Protein AF-A0A238Z0F4-F1 (afdb_monomer_lite)

Secondary structure (DSSP, 8-state):
-HHHHHHHHHHTTPPPTT-----GGGG---HHHHHHHHHHHHHHHHHHHHH--

Foldseek 3Di:
DVVVVVCCVVCVPDDDPPDDDDDPVVPDDDPVVVVVVVVVVVVVVVCCVVPPD

Organism: NCBI:txid1109740

pLDDT: mean 95.64, std 5.92, range [56.5, 98.69]

Radius of gyration: 19.72 Å; chains: 1; bounding box: 41×11×49 Å

Sequence (53 aa):
VVIIIVSLIQHKGKDDEKAIEITKELFKTSPLFNIGSFAVMLVLVALYAVFWK

Structure (mmCIF, N/CA/C/O backbone):
data_AF-A0A238Z0F4-F1
#
_entry.id   AF-A0A238Z0F4-F1
#
loop_
_atom_site.group_PDB
_atom_site.id
_atom_site.type_symbol
_atom_site.label_atom_id
_atom_site.label_alt_id
_atom_site.label_comp_id
_atom_site.label_asym_id
_atom_site.label_entity_id
_atom_site.label_seq_id
_atom_site.pdbx_PDB_ins_code
_atom_site.Cartn_x
_atom_site.Cartn_y
_atom_site.Cartn_z
_atom_site.occupancy
_atom_site.B_iso_or_equiv
_atom_site.auth_seq_id
_atom_site.auth_comp_id
_atom_site.auth_asym_id
_atom_site.auth_atom_id
_atom_site.pdbx_PDB_model_num
ATOM 1 N N . VAL A 1 1 ? -21.511 -4.205 3.343 1.00 90.31 1 VAL A N 1
ATOM 2 C CA . VAL A 1 1 ? -22.598 -3.293 3.784 1.00 90.31 1 VAL A CA 1
ATOM 3 C C . VAL A 1 1 ? -23.439 -3.894 4.904 1.00 90.31 1 VAL A C 1
ATOM 5 O O . VAL A 1 1 ? -23.524 -3.261 5.941 1.00 90.31 1 VAL A O 1
ATOM 8 N N . VAL A 1 2 ? -23.993 -5.107 4.757 1.00 97.44 2 VAL A N 1
ATOM 9 C CA . VAL A 1 2 ? -24.823 -5.748 5.806 1.00 97.44 2 VAL A CA 1
ATOM 10 C C . VAL A 1 2 ? -24.135 -5.776 7.178 1.00 97.44 2 VAL A C 1
ATOM 12 O O . VAL A 1 2 ? -24.714 -5.303 8.146 1.00 97.44 2 VAL A O 1
ATOM 15 N N . ILE A 1 3 ? -22.877 -6.234 7.243 1.00 96.62 3 ILE A N 1
ATOM 16 C CA . ILE A 1 3 ? -22.095 -6.278 8.494 1.00 96.62 3 ILE A CA 1
ATOM 17 C C . ILE A 1 3 ? -21.980 -4.886 9.126 1.00 96.62 3 ILE A C 1
ATOM 19 O O . ILE A 1 3 ? -22.231 -4.742 10.311 1.00 96.62 3 ILE A O 1
ATOM 23 N N . ILE A 1 4 ? -21.678 -3.866 8.315 1.00 95.69 4 ILE A N 1
ATOM 24 C CA . ILE A 1 4 ? -21.540 -2.473 8.765 1.00 95.69 4 ILE A CA 1
ATOM 25 C C . ILE A 1 4 ? -22.857 -1.968 9.369 1.00 95.69 4 ILE A C 1
ATOM 27 O O . ILE A 1 4 ? -22.853 -1.363 10.432 1.00 95.69 4 ILE A O 1
ATOM 31 N N . ILE A 1 5 ? -23.997 -2.222 8.715 1.00 97.25 5 ILE A N 1
ATOM 32 C CA . ILE A 1 5 ? -25.308 -1.760 9.200 1.00 97.25 5 ILE A CA 1
ATOM 33 C C . ILE A 1 5 ? -25.656 -2.431 10.530 1.00 97.25 5 ILE A C 1
ATOM 35 O O . ILE A 1 5 ? -26.025 -1.752 11.486 1.00 97.25 5 ILE A O 1
ATOM 39 N N . VAL A 1 6 ? -25.527 -3.757 10.599 1.00 96.94 6 VAL A N 1
ATOM 40 C CA . VAL A 1 6 ? -25.870 -4.516 11.807 1.00 96.94 6 VAL A CA 1
ATOM 41 C C . VAL A 1 6 ? -24.947 -4.134 12.965 1.00 96.94 6 VAL A C 1
ATOM 43 O O . VAL A 1 6 ? -25.443 -3.878 14.060 1.00 96.94 6 VAL A O 1
ATOM 46 N N . SER A 1 7 ? -23.637 -4.001 12.726 1.00 95.81 7 SER A N 1
ATOM 47 C CA . SER A 1 7 ? -22.680 -3.608 13.765 1.00 95.81 7 SER A CA 1
ATOM 48 C C . SER A 1 7 ? -22.918 -2.176 14.255 1.00 95.81 7 SER A C 1
ATOM 50 O O . SER A 1 7 ? -22.870 -1.927 15.456 1.00 95.81 7 SER A O 1
ATOM 52 N N . LEU A 1 8 ? -23.244 -1.232 13.365 1.00 96.25 8 LEU A N 1
ATOM 53 C CA . LEU A 1 8 ? -23.555 0.147 13.756 1.00 96.25 8 LEU A CA 1
ATOM 54 C C . LEU A 1 8 ? -24.816 0.234 14.619 1.00 96.25 8 LEU A C 1
ATOM 56 O O . LEU A 1 8 ? -24.825 0.988 15.590 1.00 96.25 8 LEU A O 1
ATOM 60 N N . ILE A 1 9 ? -25.857 -0.539 14.297 1.00 96.06 9 ILE A N 1
ATOM 61 C CA . ILE A 1 9 ? -27.081 -0.607 15.109 1.00 96.06 9 ILE A CA 1
ATOM 62 C C . ILE A 1 9 ? -26.784 -1.264 16.465 1.00 96.06 9 ILE A C 1
ATOM 64 O O . ILE A 1 9 ? -27.192 -0.736 17.501 1.00 96.06 9 ILE A O 1
ATOM 68 N N . GLN A 1 10 ? -26.053 -2.384 16.469 1.00 95.56 10 GLN A N 1
ATOM 69 C CA . GLN A 1 10 ? -25.722 -3.151 17.673 1.00 95.56 10 GLN A CA 1
ATOM 70 C C . GLN A 1 10 ? -24.849 -2.352 18.649 1.00 95.56 10 GLN A C 1
ATOM 72 O O . GLN A 1 10 ? -25.180 -2.244 19.830 1.00 95.56 10 GLN A O 1
ATOM 77 N N . HIS A 1 11 ? -23.758 -1.765 18.159 1.00 94.69 11 HIS A N 1
ATOM 78 C CA . HIS A 1 11 ? -22.780 -1.043 18.979 1.00 94.69 11 HIS A CA 1
ATOM 79 C C . HIS A 1 11 ? -23.086 0.454 19.086 1.00 94.69 11 HIS A C 1
ATOM 81 O O . HIS A 1 11 ? -22.399 1.182 19.801 1.00 94.69 11 HIS A O 1
ATOM 87 N N . LYS A 1 12 ? -24.144 0.928 18.412 1.00 93.19 12 LYS A N 1
ATOM 88 C CA . LYS A 1 12 ? -24.594 2.332 18.406 1.00 93.19 12 LYS A CA 1
ATOM 89 C C . LYS A 1 12 ? -23.472 3.301 18.025 1.00 93.19 12 LYS A C 1
ATOM 91 O O . LYS A 1 12 ? -23.340 4.373 18.611 1.00 93.19 12 LYS A O 1
ATOM 96 N N . GLY A 1 13 ? -22.642 2.882 17.072 1.00 87.00 13 GLY A N 1
ATOM 97 C CA . GLY A 1 13 ? -21.476 3.635 16.611 1.00 87.00 13 GLY A CA 1
ATOM 98 C C . GLY A 1 13 ? -20.306 3.719 17.599 1.00 87.00 13 GLY A C 1
ATOM 99 O O . GLY A 1 13 ? -19.388 4.490 17.342 1.00 87.00 13 GLY A O 1
ATOM 100 N N . LYS A 1 14 ? -20.322 2.971 18.711 1.00 93.94 14 LYS A N 1
ATOM 101 C CA . LYS A 1 14 ? -19.160 2.818 19.599 1.00 93.94 14 LYS A CA 1
ATOM 102 C C . LYS A 1 14 ? -18.241 1.710 19.097 1.00 93.94 14 LYS A C 1
ATOM 104 O O . LYS A 1 14 ? -18.703 0.777 18.439 1.00 93.94 14 LYS A O 1
ATOM 109 N N . ASP A 1 15 ? -16.971 1.799 19.470 1.00 93.25 15 ASP A N 1
ATOM 110 C CA . ASP A 1 15 ? -16.013 0.728 19.228 1.00 93.25 15 ASP A CA 1
ATOM 111 C C . ASP A 1 15 ? -16.401 -0.530 20.018 1.00 93.25 15 ASP A C 1
ATOM 113 O O . ASP A 1 15 ? -16.906 -0.458 21.143 1.00 93.25 15 ASP A O 1
ATOM 117 N N . ASP A 1 16 ? -16.198 -1.689 19.396 1.00 94.75 16 ASP A N 1
ATOM 118 C CA . ASP A 1 16 ? -16.381 -2.988 20.039 1.00 94.75 16 ASP A CA 1
ATOM 119 C C . ASP A 1 16 ? -15.254 -3.224 21.060 1.00 94.75 16 ASP A C 1
ATOM 121 O O . ASP A 1 16 ? -14.111 -2.840 20.827 1.00 94.75 16 ASP A O 1
ATOM 125 N N . GLU A 1 17 ? -15.541 -3.896 22.176 1.00 94.19 17 GLU A N 1
ATOM 126 C CA . GLU A 1 17 ? -14.524 -4.256 23.181 1.00 94.19 17 GLU A CA 1
ATOM 127 C C . GLU A 1 17 ? -13.416 -5.156 22.609 1.00 94.19 17 GLU A C 1
ATOM 129 O O . GLU A 1 17 ? -12.308 -5.208 23.137 1.00 94.19 17 GLU A O 1
ATOM 134 N N . LYS A 1 18 ? -13.710 -5.869 21.519 1.00 94.62 18 LYS A N 1
ATOM 135 C CA . LYS A 1 18 ? -12.778 -6.715 20.768 1.00 94.62 18 LYS A CA 1
ATOM 136 C C . LYS A 1 18 ? -12.193 -6.006 19.547 1.00 94.62 18 LYS A C 1
ATOM 138 O O . LYS A 1 18 ? -11.604 -6.671 18.691 1.00 94.62 18 LYS A O 1
ATOM 143 N N . ALA A 1 19 ? -12.382 -4.693 19.417 1.00 93.75 19 ALA A N 1
ATOM 144 C CA . ALA A 1 19 ? -11.774 -3.932 18.340 1.00 93.75 19 ALA A CA 1
ATOM 145 C C . ALA A 1 19 ? -10.245 -4.051 18.413 1.00 93.75 19 ALA A C 1
ATOM 147 O O . ALA A 1 19 ? -9.635 -3.949 19.476 1.00 93.75 19 ALA A O 1
ATOM 148 N N . ILE A 1 20 ? -9.618 -4.283 17.261 1.00 94.56 20 ILE A N 1
ATOM 149 C CA . ILE A 1 20 ? -8.160 -4.303 17.162 1.00 94.56 20 ILE A CA 1
ATOM 150 C C . ILE A 1 20 ? -7.680 -2.855 17.194 1.00 94.56 20 ILE A C 1
ATOM 152 O O . ILE A 1 20 ? -8.090 -2.047 16.360 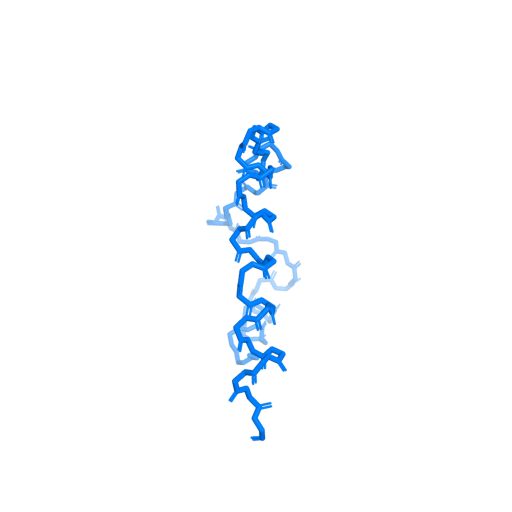1.00 94.56 20 ILE A O 1
ATOM 156 N N . GLU A 1 21 ? -6.781 -2.538 18.121 1.00 94.31 21 GLU A N 1
ATOM 157 C CA . GLU A 1 21 ? -6.137 -1.229 18.159 1.00 94.31 21 GLU A CA 1
ATOM 158 C C . GLU A 1 21 ? -5.182 -1.078 16.971 1.00 94.31 21 GLU A C 1
ATOM 160 O O . GLU A 1 21 ? -4.127 -1.711 16.890 1.00 94.31 21 GLU A O 1
ATOM 165 N N . ILE A 1 22 ? -5.561 -0.225 16.023 1.00 95.56 22 ILE A N 1
ATOM 166 C CA . ILE A 1 22 ? -4.765 0.055 14.834 1.00 95.56 22 ILE A CA 1
ATOM 167 C C . ILE A 1 22 ? -3.959 1.336 15.052 1.00 95.56 22 ILE A C 1
ATOM 169 O O . ILE A 1 22 ? -4.518 2.417 15.230 1.00 95.56 22 ILE A O 1
ATOM 173 N N . THR A 1 23 ? -2.631 1.231 14.986 1.00 96.31 23 THR A N 1
ATOM 174 C CA . THR A 1 23 ? -1.718 2.378 15.100 1.00 96.31 23 THR A CA 1
ATOM 175 C C . THR A 1 23 ? -0.933 2.597 13.809 1.00 96.31 23 THR A C 1
ATOM 177 O O . THR A 1 23 ? -0.769 1.692 12.993 1.00 96.31 23 THR A O 1
ATOM 180 N N . LYS A 1 24 ? -0.418 3.817 13.612 1.00 95.56 24 LYS A N 1
ATOM 181 C CA . LYS A 1 24 ? 0.361 4.170 12.411 1.00 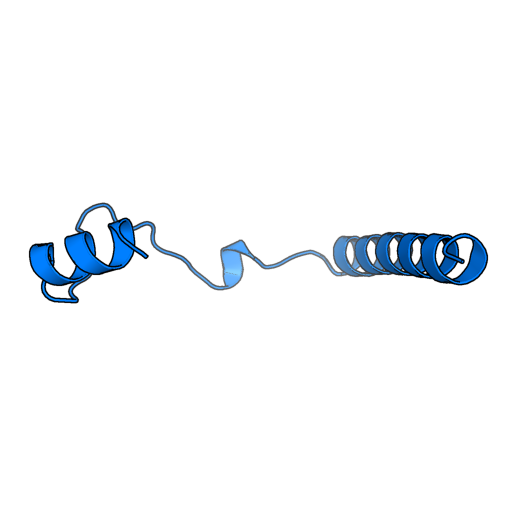95.56 24 LYS A CA 1
ATOM 182 C C . LYS A 1 24 ? 1.649 3.355 12.279 1.00 95.56 24 LYS A C 1
ATOM 184 O O . LYS A 1 24 ? 2.055 3.042 11.165 1.00 95.56 24 LYS A O 1
ATOM 189 N N . GLU A 1 25 ? 2.269 2.998 13.401 1.00 96.06 25 GLU A N 1
ATOM 190 C CA . GLU A 1 25 ? 3.524 2.243 13.403 1.00 96.06 25 GLU A CA 1
ATOM 191 C C . GLU A 1 25 ? 3.344 0.818 12.860 1.00 96.06 25 GLU A C 1
ATOM 193 O O . GLU A 1 25 ? 4.271 0.303 12.242 1.00 96.06 25 GLU A O 1
ATOM 198 N N . LEU A 1 26 ? 2.150 0.214 12.987 1.00 97.06 26 LEU A N 1
ATOM 199 C CA . LEU A 1 26 ? 1.864 -1.118 12.427 1.00 97.06 26 LEU A CA 1
ATOM 200 C C . LEU A 1 26 ? 2.043 -1.178 10.903 1.00 97.06 26 LEU A C 1
ATOM 202 O O . LEU A 1 26 ? 2.326 -2.242 10.361 1.00 97.06 26 LEU A O 1
ATOM 206 N N . PHE A 1 27 ? 1.894 -0.047 10.210 1.00 96.56 27 PHE A N 1
ATOM 207 C CA . PHE A 1 27 ? 2.016 0.033 8.751 1.00 96.56 27 PHE A CA 1
ATOM 208 C C . PHE A 1 27 ? 3.347 0.625 8.291 1.00 96.56 27 PHE A C 1
ATOM 210 O O . PHE A 1 27 ? 3.554 0.823 7.092 1.00 96.56 27 PHE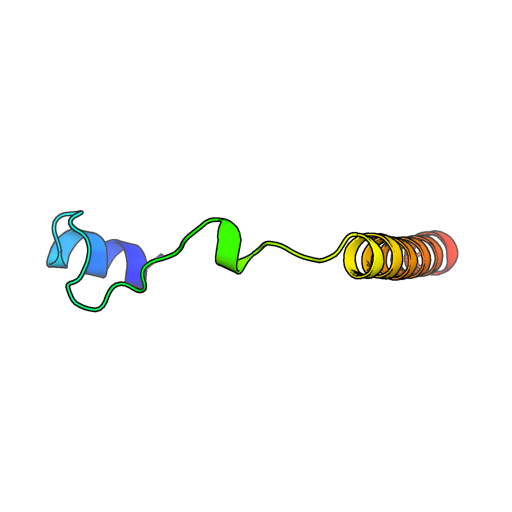 A O 1
ATOM 217 N N . LYS A 1 28 ? 4.254 0.946 9.218 1.00 97.44 28 LYS A N 1
ATOM 218 C CA . LYS A 1 28 ? 5.537 1.546 8.876 1.00 97.44 28 LYS A CA 1
ATOM 219 C C . LYS A 1 28 ? 6.459 0.504 8.256 1.00 97.44 28 LYS A C 1
ATOM 221 O O . LYS A 1 28 ? 6.830 -0.486 8.878 1.00 97.44 28 LYS A O 1
ATOM 226 N N . THR A 1 29 ? 6.881 0.773 7.032 1.00 97.94 29 THR A N 1
ATOM 227 C CA . THR A 1 29 ? 7.798 -0.065 6.260 1.00 97.94 29 THR A CA 1
ATOM 228 C C . THR A 1 29 ? 9.187 0.566 6.174 1.00 97.94 29 THR A C 1
ATOM 230 O O . THR A 1 29 ? 9.360 1.779 6.332 1.00 97.94 29 THR A O 1
ATOM 233 N N . SER A 1 30 ? 10.212 -0.253 5.920 1.00 98.12 30 SER A N 1
ATOM 234 C CA . SER A 1 30 ? 11.572 0.254 5.718 1.00 98.12 30 SER A CA 1
ATOM 235 C C . SER A 1 30 ? 11.707 0.960 4.358 1.00 98.12 30 SER A C 1
ATOM 237 O O . SER A 1 30 ? 11.029 0.582 3.396 1.00 98.12 30 SER A O 1
ATOM 239 N N . PRO A 1 31 ? 12.616 1.946 4.215 1.00 98.31 31 PRO A N 1
ATOM 240 C CA . PRO A 1 31 ? 12.864 2.593 2.924 1.00 98.31 31 PRO A CA 1
ATOM 241 C C . PRO A 1 31 ? 13.229 1.597 1.814 1.00 98.31 31 PRO A C 1
ATOM 243 O O . PRO A 1 31 ? 12.773 1.738 0.683 1.00 98.31 31 PRO A O 1
ATOM 246 N N . LEU A 1 32 ? 13.989 0.548 2.152 1.00 98.50 32 LEU A N 1
ATOM 247 C CA . LEU A 1 32 ? 14.365 -0.507 1.212 1.00 98.50 32 LEU A CA 1
ATOM 248 C C . LEU A 1 32 ? 13.147 -1.296 0.709 1.00 98.50 32 LEU A C 1
ATOM 250 O O . LEU A 1 32 ? 13.030 -1.536 -0.491 1.00 98.50 32 LEU A O 1
ATOM 254 N N . PHE A 1 33 ? 12.215 -1.649 1.602 1.00 98.38 33 PHE A N 1
ATOM 255 C CA . PHE A 1 33 ? 10.965 -2.309 1.217 1.00 98.38 33 PHE A CA 1
ATOM 256 C C . PHE A 1 33 ? 10.128 -1.431 0.277 1.00 98.38 33 PHE A C 1
ATOM 258 O O . PHE A 1 33 ? 9.582 -1.927 -0.708 1.00 98.38 33 PHE A O 1
ATOM 265 N N . ASN A 1 34 ? 10.062 -0.123 0.543 1.00 98.38 34 ASN A N 1
ATOM 266 C CA . ASN A 1 34 ? 9.295 0.814 -0.281 1.00 98.38 34 ASN A CA 1
ATOM 267 C C . ASN A 1 34 ? 9.856 0.908 -1.699 1.00 98.38 34 ASN A C 1
ATOM 269 O O . ASN A 1 34 ? 9.101 0.792 -2.661 1.00 98.38 34 ASN A O 1
ATOM 273 N N . ILE A 1 35 ? 11.177 1.043 -1.836 1.00 98.56 35 ILE A N 1
ATOM 274 C CA . ILE A 1 35 ? 11.843 1.074 -3.146 1.00 98.56 35 ILE A CA 1
ATOM 275 C C . ILE A 1 35 ? 11.585 -0.234 -3.908 1.00 98.56 35 ILE A C 1
ATOM 277 O O . ILE A 1 35 ? 11.205 -0.197 -5.079 1.00 98.56 35 ILE A O 1
ATOM 281 N N . GLY A 1 36 ? 11.720 -1.385 -3.239 1.00 98.69 36 GLY A N 1
ATOM 282 C CA . GLY A 1 36 ? 11.431 -2.691 -3.841 1.00 98.69 36 GLY A CA 1
ATOM 283 C C . GLY A 1 36 ? 9.976 -2.827 -4.300 1.00 98.69 36 GLY A C 1
ATOM 284 O O . GLY A 1 36 ? 9.716 -3.270 -5.417 1.00 98.69 36 GLY A O 1
ATOM 285 N N . SER A 1 37 ? 9.028 -2.376 -3.479 1.00 98.56 37 SER A N 1
ATOM 286 C CA . SER A 1 37 ? 7.597 -2.389 -3.806 1.00 98.56 37 SER A CA 1
ATOM 287 C C . SER A 1 37 ? 7.289 -1.522 -5.029 1.00 98.56 37 SER A C 1
ATOM 289 O O . SER A 1 37 ? 6.5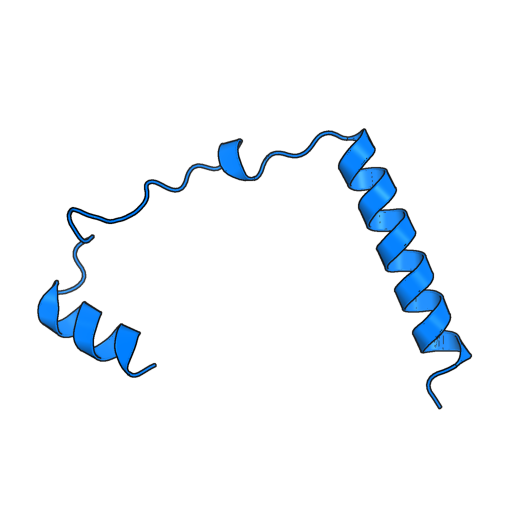57 -1.950 -5.921 1.00 98.56 37 SER A O 1
ATOM 291 N N . PHE A 1 38 ? 7.899 -0.336 -5.126 1.00 98.50 38 PHE A N 1
ATOM 292 C CA . PHE A 1 38 ? 7.776 0.524 -6.304 1.00 98.50 38 PHE A CA 1
ATOM 293 C C . PHE A 1 38 ? 8.340 -0.121 -7.570 1.00 98.50 38 PHE A C 1
ATOM 295 O O . PHE A 1 38 ? 7.707 -0.028 -8.620 1.00 98.50 38 PHE A O 1
ATOM 302 N N . ALA A 1 39 ? 9.474 -0.820 -7.485 1.00 98.69 39 ALA A N 1
ATOM 303 C CA . ALA A 1 39 ? 10.021 -1.542 -8.630 1.00 98.69 39 ALA A CA 1
ATOM 304 C C . ALA A 1 39 ? 9.044 -2.613 -9.147 1.00 98.69 39 ALA A C 1
ATOM 306 O O . ALA A 1 39 ? 8.786 -2.674 -10.349 1.00 98.69 39 ALA A O 1
ATOM 307 N N . VAL A 1 40 ? 8.434 -3.400 -8.251 1.00 98.69 40 VAL A N 1
ATOM 308 C CA . VAL A 1 40 ? 7.425 -4.409 -8.626 1.00 98.69 40 VAL A CA 1
ATOM 309 C C . VAL A 1 40 ? 6.198 -3.757 -9.269 1.00 98.69 40 VAL A C 1
ATOM 311 O O . VAL A 1 40 ? 5.726 -4.232 -10.302 1.00 98.69 40 VAL A O 1
ATOM 314 N N . MET A 1 41 ? 5.709 -2.643 -8.713 1.00 98.69 41 MET A N 1
ATOM 315 C CA . MET A 1 41 ? 4.590 -1.898 -9.302 1.00 98.69 41 MET A CA 1
ATOM 316 C C . MET A 1 41 ? 4.916 -1.387 -10.710 1.00 98.69 41 MET A C 1
ATOM 318 O O . MET A 1 41 ? 4.078 -1.500 -11.600 1.00 98.69 41 MET A O 1
ATOM 322 N N . LEU A 1 42 ? 6.125 -0.869 -10.946 1.00 98.69 42 LEU A N 1
ATOM 323 C CA . LEU A 1 42 ? 6.536 -0.393 -12.271 1.00 98.69 42 LEU A CA 1
ATOM 324 C C . LEU A 1 42 ? 6.642 -1.528 -13.290 1.00 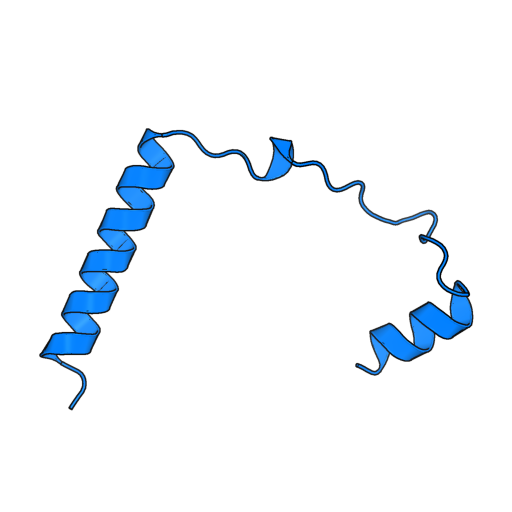98.69 42 LEU A C 1
ATOM 326 O O . LEU A 1 42 ? 6.223 -1.355 -14.433 1.00 98.69 42 LEU A O 1
ATOM 330 N N . VAL A 1 43 ? 7.148 -2.694 -12.879 1.00 98.62 43 VAL A N 1
ATOM 331 C CA . VAL A 1 43 ? 7.146 -3.890 -13.733 1.00 98.62 43 VAL A CA 1
ATOM 332 C C . VAL A 1 43 ? 5.712 -4.274 -14.092 1.00 98.62 43 VAL A C 1
ATOM 334 O O . VAL A 1 43 ? 5.423 -4.487 -15.266 1.00 98.62 43 VAL A O 1
ATOM 337 N N . LEU A 1 44 ? 4.796 -4.302 -13.120 1.00 98.44 44 LEU A N 1
ATOM 338 C CA . LEU A 1 44 ? 3.386 -4.603 -13.374 1.00 98.44 44 LEU A CA 1
ATOM 339 C C . LEU A 1 44 ? 2.758 -3.597 -14.350 1.00 98.44 44 LEU A C 1
ATOM 341 O O . LEU A 1 44 ? 2.103 -4.004 -15.307 1.00 98.44 44 LEU A O 1
ATOM 345 N N . VAL A 1 45 ? 2.997 -2.299 -14.146 1.00 98.38 45 VAL A N 1
ATOM 346 C CA . VAL A 1 45 ? 2.534 -1.238 -15.052 1.00 98.38 45 VAL A CA 1
ATOM 347 C C . VAL A 1 45 ? 3.077 -1.451 -16.461 1.00 98.38 45 VAL A C 1
ATOM 349 O O . VAL A 1 45 ? 2.303 -1.394 -17.409 1.00 98.38 45 VAL A O 1
ATOM 352 N N . ALA A 1 46 ? 4.374 -1.729 -16.614 1.00 98.38 46 ALA A N 1
ATOM 353 C CA . ALA A 1 46 ? 4.983 -1.962 -17.921 1.00 98.38 46 ALA A CA 1
ATOM 354 C C . ALA A 1 46 ? 4.380 -3.188 -18.620 1.00 98.38 46 ALA A C 1
ATOM 356 O O . ALA A 1 46 ? 4.058 -3.123 -19.805 1.00 98.38 46 ALA A O 1
ATOM 357 N N . LEU A 1 47 ? 4.172 -4.283 -17.881 1.00 98.38 47 LEU A N 1
ATOM 358 C CA . LEU A 1 47 ? 3.525 -5.484 -18.405 1.00 98.38 47 LEU A CA 1
ATOM 359 C C . LEU A 1 47 ? 2.117 -5.172 -18.925 1.00 98.38 47 LEU A C 1
ATOM 361 O O . LEU A 1 47 ? 1.797 -5.516 -20.060 1.00 98.38 47 LEU A O 1
ATOM 365 N N . TYR A 1 48 ? 1.294 -4.481 -18.138 1.00 97.88 48 TYR A N 1
ATOM 366 C CA . TYR A 1 48 ? -0.051 -4.110 -18.576 1.00 97.88 48 TYR A CA 1
ATOM 367 C C . TYR A 1 48 ? -0.019 -3.101 -19.730 1.00 97.88 48 TYR A C 1
ATOM 369 O O . TYR A 1 48 ? -0.734 -3.282 -20.703 1.00 97.88 48 TYR A O 1
ATOM 377 N N . ALA A 1 49 ? 0.843 -2.088 -19.696 1.00 97.25 49 ALA A N 1
ATOM 378 C CA . ALA A 1 49 ? 0.919 -1.088 -20.761 1.00 97.25 49 ALA A CA 1
ATOM 379 C C . ALA A 1 49 ? 1.343 -1.680 -22.118 1.00 97.25 49 ALA A C 1
ATOM 381 O O . ALA A 1 49 ? 0.883 -1.215 -23.158 1.00 97.25 49 ALA A O 1
ATOM 382 N N . VAL A 1 50 ? 2.226 -2.685 -22.119 1.00 97.69 50 VAL A N 1
ATOM 383 C CA . VAL A 1 50 ? 2.745 -3.305 -23.350 1.00 97.69 50 VAL A CA 1
ATOM 384 C C . VAL A 1 50 ? 1.835 -4.421 -23.857 1.00 97.69 50 VAL A C 1
ATOM 386 O O . VAL A 1 50 ? 1.633 -4.543 -25.066 1.00 97.69 50 VAL A O 1
ATOM 389 N N . PHE A 1 51 ? 1.313 -5.258 -22.958 1.00 96.31 51 PHE A N 1
ATOM 390 C CA . PHE A 1 51 ? 0.622 -6.492 -23.339 1.00 96.31 51 PHE A CA 1
ATOM 391 C C . PHE A 1 51 ? -0.902 -6.412 -23.253 1.00 96.31 51 PHE A C 1
ATOM 393 O O . PHE A 1 51 ? -1.574 -7.258 -23.843 1.00 96.31 51 PHE A O 1
ATOM 400 N N . TRP A 1 52 ? -1.462 -5.420 -22.559 1.00 91.50 52 TRP A N 1
ATOM 401 C CA . TRP A 1 52 ? -2.907 -5.231 -22.487 1.00 91.50 52 TRP A CA 1
ATOM 402 C C . TRP A 1 52 ? -3.384 -4.389 -23.679 1.00 91.50 52 TRP A C 1
ATOM 404 O O . TRP A 1 52 ? -3.316 -3.160 -23.660 1.00 91.50 52 TRP A O 1
ATOM 414 N N . LYS A 1 53 ? -3.828 -5.077 -24.736 1.00 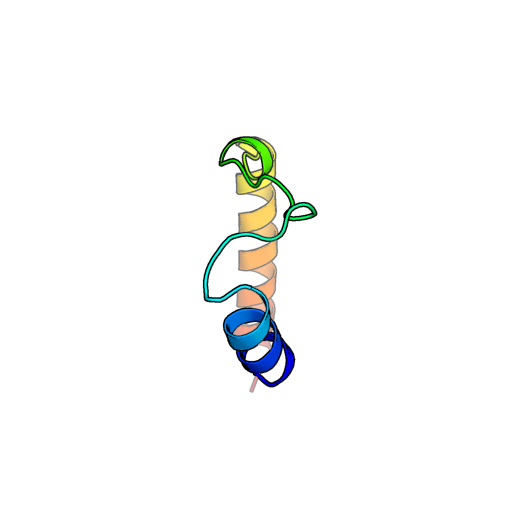56.50 53 LYS A N 1
ATOM 415 C CA . LYS A 1 53 ? -4.598 -4.512 -25.855 1.00 56.50 53 LYS A CA 1
ATOM 416 C C . LYS A 1 53 ? -6.092 -4.576 -25.573 1.00 56.50 53 LYS A C 1
ATOM 418 O O . LYS A 1 53 ? -6.531 -5.609 -25.023 1.00 56.50 53 LYS A O 1
#